Protein AF-A0A6G0W075-F1 (afdb_monomer_lite)

Organism: Aphis craccivora (NCBI:txid307492)

Secondary structure (DSSP, 8-state):
--HHHHHHHHHHHS-HHHHHHHGGG--SSHHHHHHHHHHHHHHHHHHSS----HHHHHHHHHHHHHHHHHHTS-HHHHHHHHHHHHHHHHHHHHHHHHHHHHHHT-------------

Radius of gyration: 38.79 Å; chains: 1; bounding box: 76×56×109 Å

Foldseek 3Di:
DDQQVVQVVVLVVDDPVLNVQLVVVDPNGPVSSVVSSVVVVQVCVVVDPDPDDPVNVVVVVVVVVVVVVVVPPPPVVVVVVVVVVVVVVVVVVVVVVVVVVVVVPDPDPPDDDDDDDD

pLDDT: mean 76.43, std 17.44, range [44.69, 96.31]

Structure (mmCIF, N/CA/C/O backbone):
data_AF-A0A6G0W075-F1
#
_entry.id   AF-A0A6G0W075-F1
#
loop_
_atom_site.group_PDB
_atom_site.id
_atom_site.type_symbol
_atom_site.label_atom_id
_atom_site.label_alt_id
_atom_site.label_comp_id
_atom_site.label_asym_id
_atom_site.label_entity_id
_atom_site.label_seq_id
_atom_site.pdbx_PDB_ins_code
_atom_site.Cartn_x
_atom_site.Cartn_y
_atom_site.Cartn_z
_atom_site.occupancy
_atom_site.B_iso_or_equiv
_atom_site.auth_seq_id
_atom_site.auth_comp_id
_atom_site.auth_asym_id
_atom_site.auth_atom_id
_atom_site.pdbx_PDB_model_num
ATOM 1 N N . MET A 1 1 ? -10.587 20.481 8.341 1.00 82.75 1 MET A N 1
ATOM 2 C CA . MET A 1 1 ? -10.646 19.085 8.808 1.00 82.75 1 MET A CA 1
ATOM 3 C C . MET A 1 1 ? -9.327 18.763 9.486 1.00 82.75 1 MET A C 1
ATOM 5 O O . MET A 1 1 ? -8.287 18.977 8.866 1.00 82.75 1 MET A O 1
ATOM 9 N N . SER A 1 2 ? -9.352 18.354 10.755 1.00 93.62 2 SER A N 1
ATOM 10 C CA . SER A 1 2 ? -8.132 17.991 11.497 1.00 93.62 2 SER A CA 1
ATOM 11 C C . SER A 1 2 ? -7.613 16.607 11.078 1.00 93.62 2 SER A C 1
ATOM 13 O O . SER A 1 2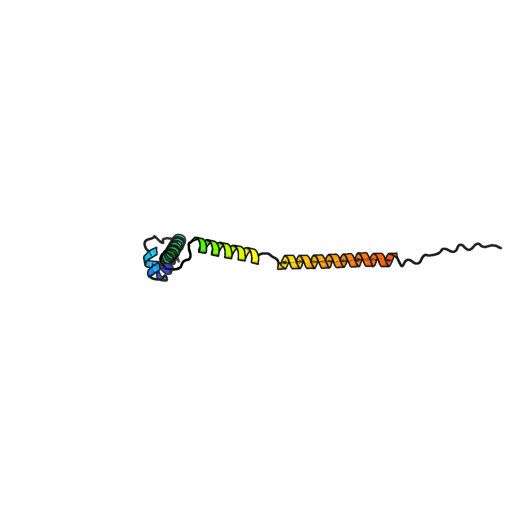 ? -8.318 15.851 10.407 1.00 93.62 2 SER A O 1
ATOM 15 N N . GLN A 1 3 ? -6.374 16.256 11.450 1.00 93.06 3 GLN A N 1
ATOM 16 C CA . GLN A 1 3 ? -5.862 14.896 11.215 1.00 93.06 3 GLN A CA 1
ATOM 17 C C . GLN A 1 3 ? -6.668 13.840 11.972 1.00 93.06 3 GLN A C 1
ATOM 19 O O . GLN A 1 3 ? -6.958 12.795 11.403 1.00 93.06 3 GLN A O 1
ATOM 24 N N . GLU A 1 4 ? -7.087 14.129 13.201 1.00 92.94 4 GLU A N 1
ATOM 25 C CA . GLU A 1 4 ? -7.933 13.226 13.991 1.00 92.94 4 GLU A CA 1
ATOM 26 C C . GLU A 1 4 ? -9.280 12.985 13.304 1.00 92.94 4 GLU A C 1
ATOM 28 O O . GLU A 1 4 ? -9.734 11.849 13.193 1.00 92.94 4 GLU A O 1
ATOM 33 N N . GLU A 1 5 ? -9.889 14.040 12.762 1.00 95.12 5 GLU A N 1
ATOM 34 C CA . GLU A 1 5 ? -11.154 13.954 12.034 1.00 95.12 5 GLU A CA 1
ATOM 35 C C . GLU A 1 5 ? -11.000 13.170 10.718 1.00 95.12 5 GLU A C 1
ATOM 37 O O . GLU A 1 5 ? -11.850 12.344 10.383 1.00 95.12 5 GLU A O 1
ATOM 42 N N . MET A 1 6 ? -9.879 13.345 10.006 1.00 96.06 6 MET A N 1
ATOM 43 C CA . MET A 1 6 ? -9.531 12.525 8.838 1.00 96.06 6 MET A CA 1
ATOM 44 C C . MET A 1 6 ? -9.370 11.051 9.199 1.00 96.06 6 MET A C 1
ATOM 46 O O . MET A 1 6 ? -9.953 10.195 8.536 1.00 96.06 6 MET A O 1
ATOM 50 N N . VAL A 1 7 ? -8.595 10.747 10.241 1.00 95.50 7 VAL A N 1
ATOM 51 C CA . VAL A 1 7 ? -8.370 9.367 10.679 1.00 95.50 7 VAL A CA 1
ATOM 52 C C . VAL A 1 7 ? -9.689 8.722 11.096 1.00 95.50 7 VAL A C 1
ATOM 54 O O . VAL A 1 7 ? -9.975 7.610 10.660 1.00 95.50 7 VAL A O 1
ATOM 57 N N . HIS A 1 8 ? -10.533 9.429 11.847 1.00 94.75 8 HIS A N 1
ATOM 58 C CA . HIS A 1 8 ? -11.860 8.948 12.236 1.00 94.75 8 HIS A CA 1
ATOM 59 C C . HIS A 1 8 ? -12.756 8.647 11.031 1.00 94.75 8 HIS A C 1
ATOM 61 O O . HIS A 1 8 ? -13.381 7.587 10.970 1.00 94.75 8 HIS A O 1
ATOM 67 N N . ASN A 1 9 ? -12.795 9.547 10.046 1.00 96.31 9 ASN A N 1
ATOM 68 C CA . ASN A 1 9 ? -13.586 9.356 8.831 1.00 96.31 9 ASN A CA 1
ATOM 69 C C . ASN A 1 9 ? -13.087 8.167 7.999 1.00 96.31 9 ASN A C 1
ATOM 71 O O . ASN A 1 9 ? -13.903 7.394 7.499 1.00 96.31 9 ASN A O 1
ATOM 75 N N . ILE A 1 10 ? -11.768 7.976 7.896 1.00 95.75 10 ILE A N 1
ATOM 76 C CA . ILE A 1 10 ? -11.186 6.810 7.218 1.00 95.75 10 ILE A CA 1
ATOM 77 C C . ILE A 1 10 ? -11.526 5.532 7.987 1.00 95.75 10 ILE A C 1
ATOM 79 O O . ILE A 1 10 ? -12.051 4.598 7.390 1.00 95.75 10 ILE A O 1
ATOM 83 N N . MET A 1 11 ? -11.303 5.503 9.305 1.00 94.50 11 MET A N 1
ATOM 84 C CA . MET A 1 11 ? -11.600 4.353 10.171 1.00 94.50 11 MET A CA 1
ATOM 85 C C . MET A 1 11 ? -13.064 3.909 10.077 1.00 94.50 11 MET A C 1
ATOM 87 O O . MET A 1 11 ? -13.341 2.711 10.067 1.00 94.50 11 MET A O 1
ATOM 91 N N . LYS A 1 12 ? -14.003 4.856 9.954 1.00 94.81 12 LYS A N 1
ATOM 92 C CA . LYS A 1 12 ? -15.427 4.566 9.717 1.00 94.81 12 LYS A CA 1
ATOM 93 C C . LYS A 1 12 ? -15.708 3.907 8.366 1.00 94.81 12 LYS A C 1
ATOM 95 O O . LYS A 1 12 ? -16.685 3.174 8.258 1.00 94.81 12 LYS A O 1
ATOM 100 N N . GLY A 1 13 ? -14.901 4.198 7.348 1.00 94.50 13 GLY A N 1
ATOM 101 C CA . GLY A 1 13 ? -15.041 3.635 6.004 1.00 94.50 13 GLY A CA 1
ATOM 102 C C . GLY A 1 13 ? -14.348 2.284 5.810 1.00 94.50 13 GLY A C 1
ATOM 103 O O . GLY A 1 13 ? -14.545 1.650 4.776 1.00 94.50 13 GLY A O 1
ATOM 104 N N . LEU A 1 14 ? -13.530 1.837 6.767 1.00 94.00 14 LEU A N 1
ATOM 105 C CA . LEU A 1 14 ? -12.827 0.559 6.684 1.00 94.00 14 LEU A CA 1
ATOM 106 C C . LEU A 1 14 ? -13.762 -0.627 6.957 1.00 94.00 14 LEU A C 1
ATOM 108 O O . LEU A 1 14 ? -14.735 -0.529 7.706 1.00 94.00 14 LEU A O 1
ATOM 112 N N . ASN A 1 15 ? -13.425 -1.779 6.371 1.00 93.19 15 ASN A N 1
ATOM 113 C CA . ASN A 1 15 ? -14.095 -3.042 6.673 1.00 93.19 15 ASN A CA 1
ATOM 114 C C . ASN A 1 15 ? -14.022 -3.319 8.193 1.00 93.19 15 ASN A C 1
ATOM 116 O O . ASN A 1 15 ? -12.935 -3.200 8.767 1.00 93.19 15 ASN A O 1
ATOM 120 N N . PRO A 1 16 ? -15.128 -3.728 8.848 1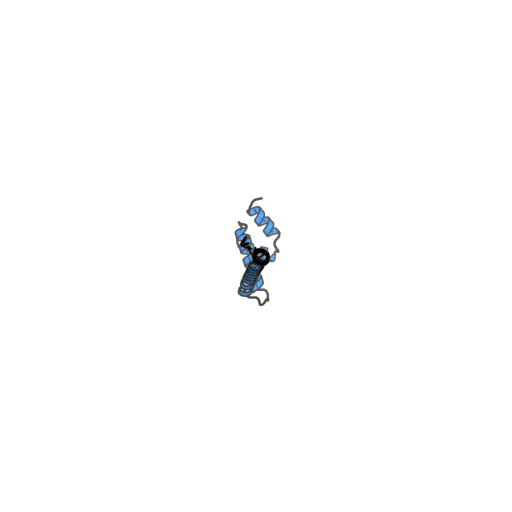.00 92.06 16 PRO A N 1
ATOM 121 C CA . PRO A 1 16 ? -15.141 -4.053 10.273 1.00 92.06 16 PRO A CA 1
ATOM 122 C C . PRO A 1 16 ? -14.030 -5.003 10.743 1.00 92.06 16 PRO A C 1
ATOM 124 O O . PRO A 1 16 ? -13.569 -4.857 11.876 1.00 92.06 16 PRO A O 1
ATOM 127 N N . SER A 1 17 ? -13.574 -5.945 9.909 1.00 88.06 17 SER A N 1
ATOM 128 C CA . SER A 1 17 ? -12.463 -6.847 10.251 1.00 88.06 17 SER A CA 1
ATOM 129 C C . SER A 1 17 ? -11.140 -6.091 10.420 1.00 88.06 17 SER A C 1
ATOM 131 O O . SER A 1 17 ? -10.468 -6.249 11.441 1.00 88.06 17 SER A O 1
ATOM 133 N N . ILE A 1 18 ? -10.830 -5.191 9.480 1.00 91.19 18 ILE A N 1
ATOM 134 C CA . ILE A 1 18 ? -9.671 -4.290 9.531 1.00 91.19 18 ILE A CA 1
ATOM 135 C C . ILE A 1 18 ? -9.784 -3.407 10.774 1.00 91.19 18 ILE A C 1
ATOM 137 O O . ILE A 1 18 ? -8.867 -3.367 11.594 1.00 91.19 18 ILE A O 1
ATOM 141 N N . THR A 1 19 ? -10.928 -2.736 10.949 1.00 92.44 19 THR A N 1
ATOM 142 C CA . THR A 1 19 ? -11.172 -1.788 12.047 1.00 92.44 19 T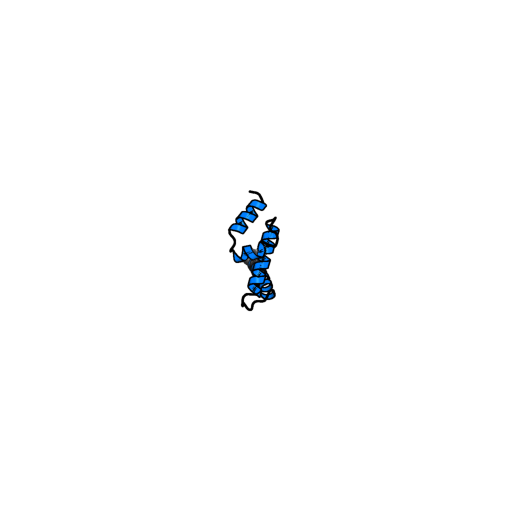HR A CA 1
ATOM 143 C C . THR A 1 19 ? -11.027 -2.447 13.414 1.00 92.44 19 THR A C 1
ATOM 145 O O . THR A 1 19 ? -10.420 -1.867 14.314 1.00 92.44 19 THR A O 1
ATOM 148 N N . ARG A 1 20 ? -11.525 -3.679 13.574 1.00 90.69 20 ARG A N 1
ATOM 149 C CA . ARG A 1 20 ? -11.373 -4.464 14.807 1.00 90.69 20 ARG A CA 1
ATOM 150 C C . ARG A 1 20 ? -9.906 -4.744 15.122 1.00 90.69 20 ARG A C 1
ATOM 152 O O . ARG A 1 20 ? -9.526 -4.700 16.288 1.00 90.69 20 ARG A O 1
ATOM 159 N N . TYR A 1 21 ? -9.098 -5.024 14.104 1.00 90.88 21 TYR A N 1
ATOM 160 C CA . TYR A 1 21 ? -7.690 -5.348 14.280 1.00 90.88 21 TYR A CA 1
ATOM 161 C C . TYR A 1 21 ? -6.833 -4.111 14.575 1.00 90.88 21 TYR A C 1
ATOM 163 O O . TYR A 1 21 ? -6.077 -4.087 15.543 1.00 90.88 21 TYR A O 1
ATOM 171 N N . ILE A 1 22 ? -6.962 -3.058 13.767 1.00 93.81 22 ILE A N 1
ATOM 172 C CA . ILE A 1 22 ? -6.105 -1.871 13.891 1.00 93.81 22 ILE A CA 1
ATOM 173 C C . ILE A 1 22 ? -6.599 -0.888 14.955 1.00 93.81 22 ILE A C 1
ATOM 175 O O . ILE A 1 22 ? -5.833 -0.037 15.404 1.00 93.81 22 ILE A O 1
ATOM 179 N N . GLY A 1 23 ? -7.862 -0.986 15.380 1.00 88.38 23 GLY A N 1
ATOM 180 C CA . GLY A 1 23 ? -8.472 -0.070 16.347 1.00 88.38 23 GLY A CA 1
ATOM 181 C C . GLY A 1 23 ? -7.780 -0.062 17.712 1.00 88.38 23 GLY A C 1
ATOM 182 O O . GLY A 1 23 ? -7.738 0.976 18.364 1.00 88.38 23 GLY A O 1
ATOM 183 N N . ILE A 1 24 ? -7.168 -1.181 18.112 1.00 89.69 24 ILE A N 1
ATOM 184 C CA . ILE A 1 24 ? -6.423 -1.302 19.378 1.00 89.69 24 ILE A CA 1
ATOM 185 C C . ILE A 1 24 ? -4.972 -0.801 19.290 1.00 89.69 24 ILE A C 1
ATOM 187 O O . ILE A 1 24 ? -4.299 -0.706 20.311 1.00 89.69 24 ILE A O 1
ATOM 191 N N . MET A 1 25 ? -4.472 -0.498 18.087 1.00 87.88 25 MET A N 1
ATOM 192 C CA . MET A 1 25 ? -3.054 -0.197 17.841 1.00 87.88 25 MET A CA 1
ATOM 193 C C . MET A 1 25 ? -2.704 1.295 17.916 1.00 87.88 25 MET A C 1
ATOM 195 O O . MET A 1 25 ? -1.548 1.651 17.695 1.00 87.88 25 MET A O 1
ATOM 199 N N . GLY A 1 26 ? -3.681 2.154 18.229 1.00 85.25 26 GLY A N 1
ATOM 200 C CA . GLY A 1 26 ? -3.531 3.612 18.215 1.00 85.25 26 GLY A CA 1
ATOM 201 C C . GLY A 1 26 ? -3.466 4.165 16.788 1.00 85.25 26 GLY A C 1
ATOM 202 O O . GLY A 1 26 ? -2.680 3.708 15.966 1.00 85.25 26 GLY A O 1
ATOM 203 N N . ASN A 1 27 ? -4.323 5.134 16.465 1.00 92.94 27 ASN A N 1
ATOM 204 C CA . ASN A 1 27 ? -4.388 5.746 15.133 1.00 92.94 27 ASN A CA 1
ATOM 205 C C . ASN A 1 27 ? -4.572 7.261 15.295 1.00 92.94 27 ASN A C 1
ATOM 207 O O . ASN A 1 27 ? -5.590 7.820 14.905 1.00 92.94 27 ASN A O 1
ATOM 211 N N . ASN A 1 28 ? -3.615 7.926 15.940 1.00 91.75 28 ASN A N 1
ATOM 212 C CA . ASN A 1 28 ? -3.701 9.358 16.245 1.00 91.75 28 ASN A CA 1
ATOM 213 C C . ASN A 1 28 ? -3.224 10.220 15.069 1.00 91.75 28 ASN A C 1
ATOM 215 O O . ASN A 1 28 ? -3.521 11.409 14.992 1.00 91.75 28 ASN A O 1
ATOM 219 N N . SER A 1 29 ? -2.495 9.619 14.126 1.00 95.81 29 SER A N 1
ATOM 220 C CA . SER A 1 29 ? -2.056 10.265 12.893 1.00 95.81 29 SER A CA 1
ATOM 221 C C . SER A 1 29 ? -2.324 9.394 11.669 1.00 95.81 29 SER A C 1
ATOM 223 O O . SER A 1 29 ? -2.438 8.169 11.749 1.00 95.81 29 SER A O 1
ATOM 225 N N . LEU A 1 30 ? -2.345 10.024 10.492 1.00 95.31 30 LEU A N 1
ATOM 226 C CA . LEU A 1 30 ? -2.435 9.307 9.214 1.00 95.31 30 LEU A CA 1
ATOM 227 C C . LEU A 1 30 ? -1.254 8.349 8.991 1.00 95.31 30 LEU A C 1
ATOM 229 O O . LEU A 1 30 ? -1.407 7.329 8.322 1.00 95.31 30 LEU A O 1
ATOM 233 N N . SER A 1 31 ? -0.082 8.666 9.552 1.00 95.50 31 SER A N 1
ATOM 234 C CA . SER A 1 31 ? 1.108 7.815 9.460 1.00 95.50 31 SER A CA 1
ATOM 235 C C . SER A 1 31 ? 0.928 6.519 10.251 1.00 95.50 31 SER A C 1
ATOM 237 O O . SER A 1 31 ? 1.167 5.432 9.725 1.00 95.50 31 SER A O 1
ATOM 239 N N . GLU A 1 32 ? 0.436 6.628 11.489 1.00 95.75 32 GLU A N 1
ATOM 240 C CA . GLU A 1 32 ? 0.119 5.474 12.337 1.00 95.75 32 GLU A CA 1
ATOM 241 C C . GLU A 1 32 ? -0.967 4.606 11.705 1.00 95.75 32 GLU A C 1
ATOM 243 O O . GLU A 1 32 ? -0.767 3.402 11.546 1.00 95.75 32 GLU A O 1
ATOM 248 N N . LEU A 1 33 ? -2.055 5.231 11.241 1.00 96.12 33 LEU A N 1
ATOM 249 C CA . LEU A 1 33 ? -3.144 4.540 10.555 1.00 96.12 33 LEU A CA 1
ATOM 250 C C . LEU A 1 33 ? -2.636 3.743 9.348 1.00 96.12 33 LEU A C 1
ATOM 252 O O . LEU A 1 33 ? -2.912 2.550 9.223 1.00 96.12 33 LEU A O 1
ATOM 256 N N . LYS A 1 34 ? -1.841 4.379 8.479 1.00 95.38 34 LYS A N 1
ATOM 257 C CA . LYS A 1 34 ? -1.247 3.733 7.302 1.00 95.38 34 LYS A CA 1
ATOM 258 C C . LYS A 1 34 ? -0.377 2.535 7.688 1.00 95.38 34 LYS A C 1
ATOM 260 O O . LYS A 1 34 ? -0.454 1.491 7.043 1.00 95.38 34 LYS A O 1
ATOM 265 N N . ASN A 1 35 ? 0.452 2.677 8.721 1.00 95.50 35 ASN A N 1
ATOM 266 C CA . ASN A 1 35 ? 1.309 1.591 9.188 1.00 95.50 35 ASN A CA 1
ATOM 267 C C . ASN A 1 35 ? 0.497 0.423 9.756 1.00 95.50 35 ASN A C 1
ATOM 269 O O . ASN A 1 35 ? 0.824 -0.731 9.489 1.00 95.50 35 ASN A O 1
ATOM 273 N N . ASN A 1 36 ? -0.560 0.703 10.516 1.00 95.19 36 ASN A N 1
ATOM 274 C CA . ASN A 1 36 ? -1.378 -0.336 11.132 1.00 95.19 36 ASN A CA 1
ATOM 275 C C . ASN A 1 36 ? -2.231 -1.089 10.103 1.00 95.19 36 ASN A C 1
ATOM 277 O O . ASN A 1 36 ? -2.298 -2.315 10.172 1.00 95.19 36 ASN A O 1
ATOM 281 N N . VAL A 1 37 ? -2.790 -0.400 9.100 1.00 93.81 37 VAL A N 1
ATOM 282 C CA . VAL A 1 37 ? -3.469 -1.052 7.963 1.00 93.81 37 VAL A CA 1
ATOM 283 C C . VAL A 1 37 ? -2.517 -2.007 7.241 1.00 93.81 37 VAL A C 1
ATOM 285 O O . VAL A 1 37 ? -2.861 -3.164 7.024 1.00 93.81 37 VAL A O 1
ATOM 288 N N . ARG A 1 38 ? -1.281 -1.578 6.961 1.00 92.19 38 ARG A N 1
ATOM 289 C CA . ARG A 1 38 ? -0.283 -2.425 6.289 1.00 92.19 38 ARG A CA 1
ATOM 290 C C . ARG A 1 38 ? 0.086 -3.670 7.105 1.00 92.19 38 ARG A C 1
ATOM 292 O O . ARG A 1 38 ? 0.285 -4.737 6.535 1.00 92.19 38 ARG A O 1
ATOM 299 N N . LYS A 1 39 ? 0.165 -3.557 8.437 1.00 90.56 39 LYS A N 1
ATOM 300 C CA . LYS A 1 39 ? 0.382 -4.716 9.323 1.00 90.56 39 LYS A CA 1
ATOM 301 C C . LYS A 1 39 ? -0.780 -5.706 9.253 1.00 90.56 39 LYS A C 1
ATOM 303 O O . LYS A 1 39 ? -0.531 -6.905 9.194 1.00 90.56 39 LYS A O 1
ATOM 308 N N . TYR A 1 40 ? -2.021 -5.214 9.246 1.00 90.31 40 TYR A N 1
ATOM 309 C CA . TYR A 1 40 ? -3.202 -6.065 9.092 1.00 90.31 40 TYR A CA 1
ATOM 310 C C . TYR A 1 40 ? -3.177 -6.823 7.763 1.00 90.31 40 TYR A C 1
ATOM 312 O O . TYR A 1 40 ? -3.327 -8.040 7.766 1.00 90.31 40 TYR A O 1
ATOM 320 N N . GLU A 1 41 ? -2.906 -6.131 6.653 1.00 86.56 41 GLU A N 1
ATOM 321 C CA . GLU A 1 41 ? -2.796 -6.753 5.326 1.00 86.56 41 GLU A CA 1
ATOM 322 C C . GLU A 1 41 ? -1.739 -7.863 5.301 1.00 86.56 41 GLU A C 1
ATOM 324 O O . GLU A 1 41 ? -1.994 -8.939 4.768 1.00 86.56 41 GLU A O 1
ATOM 329 N N . MET A 1 42 ? -0.574 -7.639 5.921 1.00 84.94 42 MET A N 1
ATOM 330 C CA . MET A 1 42 ? 0.462 -8.671 6.028 1.00 84.94 42 MET A CA 1
ATOM 331 C C . MET A 1 42 ? -0.020 -9.890 6.823 1.00 84.94 42 MET A C 1
ATOM 333 O O . MET A 1 42 ? 0.269 -11.018 6.441 1.00 84.94 42 MET A O 1
ATOM 337 N N . ILE A 1 43 ? -0.747 -9.682 7.921 1.00 84.12 43 ILE A N 1
ATOM 338 C CA . ILE A 1 43 ? -1.190 -10.765 8.809 1.00 84.12 43 ILE A CA 1
ATOM 339 C C . ILE A 1 43 ? -2.329 -11.571 8.202 1.00 84.12 43 ILE A C 1
ATOM 341 O O . ILE A 1 43 ? -2.251 -12.795 8.211 1.00 84.12 43 ILE A O 1
ATOM 345 N N . GLU A 1 44 ? -3.345 -10.915 7.640 1.00 82.44 44 GLU A N 1
ATOM 346 C CA . GLU A 1 44 ? -4.402 -11.584 6.867 1.00 82.44 44 GLU A CA 1
ATOM 347 C C . GLU A 1 44 ? -3.812 -12.432 5.749 1.00 82.44 44 GLU A C 1
ATOM 349 O O . GLU A 1 44 ? -4.302 -13.515 5.461 1.00 82.44 44 GLU A O 1
ATOM 354 N N . TRP A 1 45 ? -2.728 -11.963 5.142 1.00 67.06 45 TRP A N 1
ATOM 355 C CA . TRP A 1 45 ? -2.084 -12.676 4.060 1.00 67.06 45 TRP A CA 1
ATOM 356 C C . TRP A 1 45 ? -1.224 -13.861 4.517 1.00 67.06 45 TRP A C 1
ATOM 358 O O . TRP A 1 45 ? -1.212 -14.883 3.844 1.00 67.06 45 TRP A O 1
ATOM 368 N N . PHE A 1 46 ? -0.543 -13.768 5.664 1.00 72.38 46 PHE A N 1
ATOM 369 C CA . PHE A 1 46 ? 0.129 -14.926 6.270 1.00 72.38 46 PHE A CA 1
ATOM 370 C C . PHE A 1 46 ? -0.864 -15.961 6.817 1.00 72.38 46 PHE A C 1
ATOM 372 O O . PHE A 1 46 ? -0.558 -17.152 6.837 1.00 72.38 46 PHE A O 1
ATOM 379 N N . ALA A 1 47 ? -2.019 -15.507 7.310 1.00 75.19 47 ALA A N 1
ATOM 380 C CA . ALA A 1 47 ? -3.050 -16.357 7.897 1.00 75.19 47 ALA A CA 1
ATOM 381 C C . ALA A 1 47 ? -4.006 -16.953 6.849 1.00 75.19 47 ALA A C 1
ATOM 383 O O . ALA A 1 47 ? -4.547 -18.036 7.063 1.00 75.19 47 ALA A O 1
ATOM 384 N N . GLY A 1 48 ? -4.220 -16.262 5.729 1.00 61.22 48 GLY A N 1
ATOM 385 C CA . GLY A 1 48 ? -4.956 -16.761 4.577 1.00 61.22 48 GLY A CA 1
ATOM 386 C C . GLY A 1 48 ? -4.060 -17.664 3.741 1.00 61.22 48 GLY A C 1
ATOM 387 O O . GLY A 1 48 ? -2.955 -17.276 3.385 1.00 61.22 48 GLY A O 1
ATOM 388 N N . GLU A 1 49 ? -4.527 -18.868 3.417 1.00 51.06 49 GLU A N 1
ATOM 389 C CA . GLU A 1 49 ? -3.845 -19.837 2.550 1.00 51.06 49 GLU A CA 1
ATOM 390 C C . GLU A 1 49 ? -3.580 -19.266 1.143 1.00 51.06 49 GLU A C 1
ATOM 392 O O . GLU A 1 49 ? -4.247 -19.589 0.164 1.00 51.06 49 GLU A O 1
ATOM 397 N N . THR A 1 50 ? -2.580 -18.406 1.004 1.00 51.00 50 THR A N 1
ATOM 398 C CA . THR A 1 50 ? -1.962 -18.092 -0.275 1.00 51.00 50 THR A CA 1
ATOM 399 C C . THR A 1 50 ? -0.468 -18.236 -0.091 1.00 51.00 50 THR A C 1
ATOM 401 O O . THR A 1 50 ? 0.157 -17.543 0.699 1.00 51.00 50 THR A O 1
ATOM 404 N N . SER A 1 51 ? 0.098 -19.201 -0.809 1.00 51.59 51 SER A N 1
ATOM 405 C CA . SER A 1 51 ? 1.486 -19.666 -0.756 1.00 51.59 51 SER A CA 1
ATOM 406 C C . SER A 1 51 ? 2.511 -18.646 -1.261 1.00 51.59 51 SER A C 1
ATOM 408 O O . SER A 1 51 ? 3.509 -19.026 -1.874 1.00 51.59 51 SER A O 1
ATOM 410 N N . LYS A 1 52 ? 2.247 -17.353 -1.101 1.00 54.84 52 LYS A N 1
ATOM 411 C CA . LYS A 1 52 ? 3.233 -16.320 -1.356 1.00 54.84 52 LYS A CA 1
ATOM 412 C C . LYS A 1 52 ? 3.776 -15.884 -0.004 1.00 54.84 52 LYS A C 1
ATOM 414 O O . LYS A 1 52 ? 3.052 -15.776 0.973 1.00 54.84 52 LYS A O 1
ATOM 419 N N . SER A 1 53 ? 5.083 -15.747 0.059 1.00 55.22 53 SER A N 1
ATOM 420 C CA . SER A 1 53 ? 5.874 -15.407 1.237 1.00 55.22 53 SER A CA 1
ATOM 421 C C . SER A 1 53 ? 6.296 -13.946 1.155 1.00 55.22 53 SER A C 1
ATOM 423 O O . SER A 1 53 ? 6.359 -13.397 0.059 1.00 55.22 53 SER A O 1
ATOM 425 N N . SER A 1 54 ? 6.564 -13.265 2.275 1.00 55.03 54 SER A N 1
ATOM 426 C CA . SER A 1 54 ? 6.909 -11.825 2.266 1.00 55.03 54 SER A CA 1
ATOM 427 C C . SER A 1 54 ? 8.002 -11.458 1.244 1.00 55.03 54 SER A C 1
ATOM 429 O O . SER A 1 54 ? 7.993 -10.350 0.705 1.00 55.03 54 SER A O 1
ATOM 431 N N . SER A 1 55 ? 8.903 -12.395 0.926 1.00 58.91 55 SER A N 1
ATOM 432 C CA . SER A 1 55 ? 9.905 -12.237 -0.129 1.00 58.91 55 SER A CA 1
ATOM 433 C C . SER A 1 55 ? 9.311 -12.147 -1.536 1.00 58.91 55 SER A C 1
ATOM 435 O O . SER A 1 55 ? 9.861 -11.438 -2.369 1.00 58.91 55 SER A O 1
ATOM 437 N N . ASP A 1 56 ? 8.185 -12.798 -1.822 1.00 56.25 56 ASP A N 1
ATOM 438 C CA . ASP A 1 56 ? 7.482 -12.704 -3.107 1.00 56.25 56 ASP A CA 1
ATOM 439 C C . ASP A 1 56 ? 6.913 -11.299 -3.336 1.00 56.25 56 ASP A C 1
ATOM 441 O O . ASP A 1 56 ? 6.995 -10.777 -4.445 1.00 56.25 56 ASP A O 1
ATOM 445 N N . PHE A 1 57 ? 6.424 -10.632 -2.285 1.00 57.69 57 PHE A N 1
ATOM 446 C CA . PHE A 1 57 ? 5.944 -9.249 -2.377 1.00 57.69 57 PHE A CA 1
ATOM 447 C C . PHE A 1 57 ? 7.088 -8.241 -2.539 1.00 57.69 57 PHE A C 1
ATOM 449 O O . PHE A 1 57 ? 7.006 -7.341 -3.378 1.00 57.69 57 PHE A O 1
ATOM 456 N N . GLU A 1 58 ? 8.181 -8.394 -1.784 1.00 62.28 58 GLU A N 1
ATOM 457 C CA . GLU A 1 58 ? 9.392 -7.594 -2.008 1.00 62.28 58 GLU A CA 1
ATOM 458 C C . GLU A 1 58 ? 9.942 -7.810 -3.417 1.00 62.28 58 GLU A C 1
ATOM 460 O O . GLU A 1 58 ? 10.288 -6.841 -4.094 1.00 62.28 58 GLU A O 1
ATOM 465 N N . THR A 1 59 ? 9.932 -9.050 -3.904 1.00 69.62 59 THR A N 1
ATOM 466 C CA . THR A 1 59 ? 10.355 -9.386 -5.266 1.00 69.62 59 THR A CA 1
ATOM 467 C C . THR A 1 59 ? 9.436 -8.759 -6.310 1.00 69.62 59 THR A C 1
ATOM 469 O O . THR A 1 59 ? 9.934 -8.233 -7.301 1.00 69.62 59 THR A O 1
ATOM 472 N N . ASP A 1 60 ? 8.119 -8.737 -6.099 1.00 70.44 60 ASP A N 1
ATOM 473 C CA . ASP A 1 60 ? 7.162 -8.103 -7.011 1.00 70.44 60 ASP A CA 1
ATOM 474 C C . ASP A 1 60 ? 7.302 -6.570 -7.016 1.00 70.44 60 ASP A C 1
ATOM 476 O O . ASP A 1 60 ? 7.285 -5.956 -8.087 1.00 70.44 60 ASP A O 1
ATOM 480 N N . ILE A 1 61 ? 7.538 -5.937 -5.860 1.00 71.56 61 ILE A N 1
ATOM 481 C CA . ILE A 1 61 ? 7.858 -4.502 -5.773 1.00 71.56 61 ILE A CA 1
ATOM 482 C C . ILE A 1 61 ? 9.172 -4.196 -6.492 1.00 71.56 61 ILE A C 1
ATOM 484 O O . ILE A 1 61 ? 9.241 -3.234 -7.263 1.00 71.56 61 ILE A O 1
ATOM 488 N N . ILE A 1 62 ? 10.217 -4.987 -6.241 1.00 75.19 62 ILE A N 1
ATOM 489 C CA . ILE A 1 62 ? 11.528 -4.826 -6.876 1.00 75.19 62 ILE A CA 1
ATOM 490 C C . ILE A 1 62 ? 11.398 -5.029 -8.388 1.00 75.19 62 ILE A C 1
ATOM 492 O O . ILE A 1 62 ? 11.893 -4.205 -9.153 1.00 75.19 62 ILE A O 1
ATOM 496 N N . ARG A 1 63 ? 10.667 -6.055 -8.839 1.00 78.12 63 ARG A N 1
ATOM 497 C CA . ARG A 1 63 ? 10.407 -6.334 -10.259 1.00 78.12 63 ARG A CA 1
ATOM 498 C C . ARG A 1 63 ? 9.657 -5.184 -10.925 1.00 78.12 63 ARG A C 1
ATOM 500 O O . ARG A 1 63 ? 10.057 -4.757 -12.004 1.00 78.12 63 ARG A O 1
ATOM 507 N N . ASN A 1 64 ? 8.624 -4.647 -10.278 1.00 77.81 64 ASN A N 1
ATOM 508 C CA . ASN A 1 64 ? 7.854 -3.516 -10.794 1.00 77.81 64 ASN A CA 1
ATOM 509 C C . ASN A 1 64 ? 8.718 -2.242 -10.875 1.00 77.81 64 ASN A C 1
ATOM 511 O O . ASN A 1 64 ? 8.730 -1.562 -11.898 1.00 77.81 64 ASN A O 1
ATOM 515 N N . LYS A 1 65 ? 9.546 -1.965 -9.857 1.00 79.25 65 LYS A N 1
ATOM 516 C CA . LYS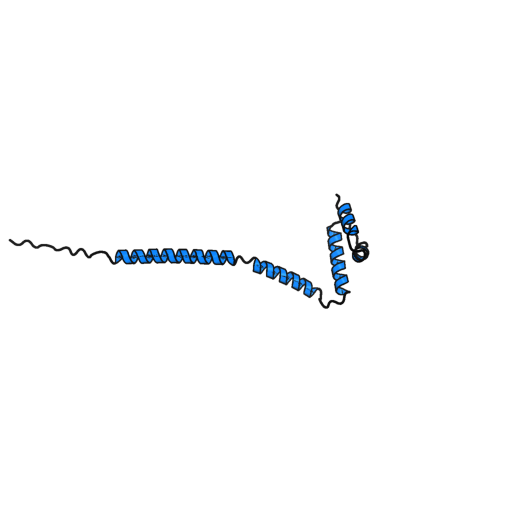 A 1 65 ? 10.530 -0.868 -9.905 1.00 79.25 65 LYS A CA 1
ATOM 517 C C . LYS A 1 65 ? 11.565 -1.053 -11.021 1.00 79.25 65 LYS A C 1
ATOM 519 O O . 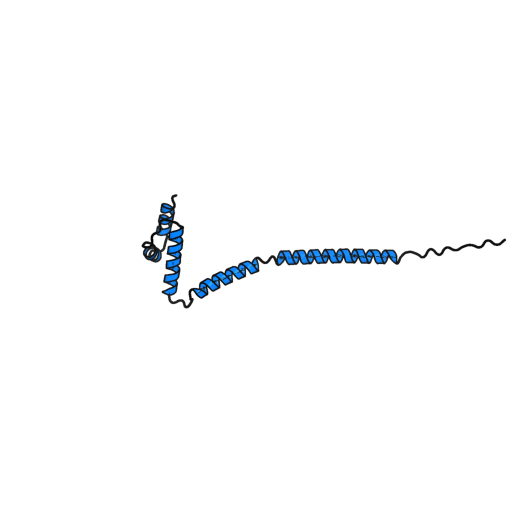LYS A 1 65 ? 11.865 -0.094 -11.722 1.00 79.25 65 LYS A O 1
ATOM 524 N N . ILE A 1 66 ? 12.085 -2.265 -11.225 1.00 76.88 66 ILE A N 1
ATOM 525 C CA . ILE A 1 66 ? 13.014 -2.577 -12.326 1.00 76.88 66 ILE A CA 1
ATOM 526 C C . ILE A 1 66 ? 12.338 -2.371 -13.685 1.00 76.88 66 ILE A C 1
ATOM 528 O O . ILE A 1 66 ? 12.947 -1.802 -14.588 1.00 76.88 66 ILE A O 1
ATOM 532 N N . GLN A 1 67 ? 11.083 -2.796 -13.840 1.00 75.25 67 GLN A N 1
ATOM 533 C CA . GLN A 1 67 ? 10.316 -2.559 -15.061 1.00 75.25 67 GLN A CA 1
ATOM 534 C C . GLN A 1 67 ? 10.127 -1.066 -15.321 1.00 75.25 67 GLN A C 1
ATOM 536 O O . GLN A 1 67 ? 10.392 -0.643 -16.437 1.00 75.25 67 GLN A O 1
ATOM 541 N N . GLN A 1 68 ? 9.783 -0.272 -14.304 1.00 73.81 68 GLN A N 1
ATOM 542 C CA . GLN A 1 68 ? 9.661 1.188 -14.416 1.00 73.81 68 GLN A CA 1
ATOM 543 C C . GLN A 1 68 ? 10.982 1.872 -14.794 1.00 73.81 68 GLN A C 1
ATOM 545 O O . GLN A 1 68 ? 10.991 2.793 -15.604 1.00 73.81 68 GLN A O 1
ATOM 550 N N . ILE A 1 69 ? 12.115 1.410 -14.255 1.00 72.06 69 ILE A N 1
ATOM 551 C CA . ILE A 1 69 ? 13.449 1.897 -14.647 1.00 72.06 69 ILE A CA 1
ATOM 552 C C . ILE A 1 69 ? 13.751 1.536 -16.106 1.00 72.06 69 ILE A C 1
ATOM 554 O O . ILE A 1 69 ? 14.325 2.337 -16.840 1.00 72.06 69 ILE A O 1
ATOM 558 N N . ASN A 1 70 ? 13.358 0.339 -16.541 1.00 65.56 70 ASN A N 1
ATOM 559 C CA . ASN A 1 70 ? 13.575 -0.113 -17.911 1.00 65.56 70 ASN A CA 1
ATOM 560 C C . ASN A 1 70 ? 12.638 0.560 -18.921 1.00 65.56 70 ASN A C 1
ATOM 562 O O . ASN A 1 70 ? 13.073 0.806 -20.041 1.00 65.56 70 ASN A O 1
ATOM 566 N N . THR A 1 71 ? 11.402 0.903 -18.553 1.00 63.22 71 THR A N 1
ATOM 567 C CA . THR A 1 71 ? 10.503 1.700 -19.403 1.00 63.22 71 THR A CA 1
ATOM 568 C C . THR A 1 71 ? 10.880 3.180 -19.428 1.00 63.22 71 THR A C 1
ATOM 570 O O . THR A 1 71 ? 10.696 3.811 -20.462 1.00 63.22 71 THR A O 1
ATOM 573 N N . ASN A 1 72 ? 11.489 3.717 -18.363 1.00 56.72 72 ASN A N 1
ATOM 574 C CA . ASN A 1 72 ? 12.091 5.061 -18.351 1.00 56.72 72 ASN A CA 1
ATOM 575 C C . ASN A 1 72 ? 13.474 5.135 -19.014 1.00 56.72 72 ASN A C 1
ATOM 577 O O . ASN A 1 72 ? 14.083 6.206 -19.042 1.00 56.72 72 ASN A O 1
ATOM 581 N N . LYS A 1 73 ? 14.007 4.039 -19.572 1.00 57.25 73 LYS A N 1
ATOM 582 C CA . LYS A 1 73 ? 15.124 4.179 -20.506 1.00 57.25 73 LYS A CA 1
ATOM 583 C C . LYS A 1 73 ? 14.581 4.889 -21.737 1.00 57.25 73 LYS A C 1
ATOM 585 O O . LYS A 1 73 ? 13.839 4.276 -22.502 1.00 57.25 73 LYS A O 1
ATOM 590 N N . ASN A 1 74 ? 15.004 6.144 -21.906 1.00 60.81 74 ASN A N 1
ATOM 591 C CA . ASN A 1 74 ? 14.891 7.041 -23.065 1.00 60.81 74 ASN A CA 1
ATOM 592 C C . ASN A 1 74 ? 15.401 6.420 -24.385 1.00 60.81 74 ASN A C 1
ATOM 594 O O . ASN A 1 74 ? 16.155 7.028 -25.137 1.00 60.81 74 ASN A O 1
ATOM 598 N N . THR A 1 75 ? 15.005 5.189 -24.684 1.00 62.41 75 THR A N 1
ATOM 599 C CA . THR A 1 75 ? 15.310 4.454 -25.909 1.00 62.41 75 THR A CA 1
ATOM 600 C C . THR A 1 75 ? 14.823 5.245 -27.116 1.00 62.41 75 THR A C 1
ATOM 602 O O . THR A 1 75 ? 15.595 5.462 -28.038 1.00 62.41 75 THR A O 1
ATOM 605 N N . GLY A 1 76 ? 13.626 5.837 -27.036 1.00 67.81 76 GLY A N 1
ATOM 606 C CA . GLY A 1 76 ? 13.100 6.709 -28.089 1.00 67.81 76 GLY A CA 1
ATOM 607 C C . GLY A 1 76 ? 13.873 8.018 -28.315 1.00 67.81 76 GLY A C 1
ATOM 608 O O . GLY A 1 76 ? 13.877 8.519 -29.435 1.00 67.81 76 GLY A O 1
ATOM 609 N N . GLU A 1 77 ? 14.535 8.589 -27.304 1.00 73.06 77 GLU A N 1
ATOM 610 C CA . GLU A 1 77 ? 15.374 9.787 -27.498 1.00 73.06 77 GLU A CA 1
ATOM 611 C C . GLU A 1 77 ? 16.769 9.413 -28.006 1.00 73.06 77 GLU A C 1
ATOM 613 O O . GLU A 1 77 ? 17.310 10.090 -28.875 1.00 73.06 77 GLU A O 1
ATOM 618 N N . ILE A 1 78 ? 17.329 8.301 -27.520 1.00 78.19 78 ILE A N 1
ATOM 619 C CA . ILE A 1 78 ? 18.611 7.764 -27.994 1.00 78.19 78 ILE A CA 1
ATOM 620 C C . ILE A 1 78 ? 18.516 7.356 -29.469 1.00 78.19 78 ILE A C 1
ATOM 622 O O . ILE A 1 78 ? 19.443 7.632 -30.232 1.00 78.19 78 ILE A O 1
ATOM 626 N N . ASP A 1 79 ? 17.409 6.741 -29.888 1.00 80.94 79 ASP A N 1
ATOM 627 C CA . ASP A 1 79 ? 17.187 6.367 -31.287 1.00 80.94 79 ASP A CA 1
ATOM 628 C C . ASP A 1 79 ? 17.025 7.604 -32.185 1.00 80.94 79 ASP A C 1
ATOM 630 O O . ASP A 1 79 ? 17.636 7.660 -33.250 1.00 80.94 79 ASP A O 1
ATOM 634 N N . LYS A 1 80 ? 16.329 8.654 -31.721 1.00 85.50 80 LYS A N 1
ATOM 635 C CA . LYS A 1 80 ? 16.255 9.943 -32.436 1.00 85.50 80 LYS A CA 1
ATOM 636 C C . LYS A 1 80 ? 17.624 10.602 -32.596 1.00 85.50 80 LYS A C 1
ATOM 638 O O . LYS A 1 80 ? 17.982 10.991 -33.701 1.00 85.50 80 LYS A O 1
ATOM 643 N N . ILE A 1 81 ? 18.417 10.670 -31.524 1.00 88.69 81 ILE A N 1
ATOM 644 C CA . ILE A 1 81 ? 19.784 11.215 -31.573 1.00 88.69 81 ILE A CA 1
ATOM 645 C C . ILE A 1 81 ? 20.655 10.396 -32.534 1.00 88.69 81 ILE A C 1
ATOM 647 O O . ILE A 1 81 ? 21.454 10.950 -33.288 1.00 88.69 81 ILE A O 1
ATOM 651 N N . ARG A 1 82 ? 20.506 9.066 -32.539 1.00 90.00 82 ARG A N 1
ATOM 652 C CA . ARG A 1 82 ? 21.226 8.186 -33.466 1.00 90.00 82 ARG A CA 1
ATOM 653 C C . ARG A 1 82 ? 20.867 8.480 -34.924 1.00 90.00 82 ARG A C 1
ATOM 655 O O . ARG A 1 82 ? 21.767 8.455 -35.766 1.00 90.00 82 ARG A O 1
ATOM 662 N N . ASP A 1 83 ? 19.600 8.732 -35.223 1.00 92.56 83 ASP A N 1
ATOM 663 C CA . ASP A 1 83 ? 19.154 9.046 -36.580 1.00 92.56 83 ASP A CA 1
ATOM 664 C C . ASP A 1 83 ? 19.604 10.450 -37.015 1.00 92.56 83 ASP A C 1
ATOM 666 O O . ASP A 1 83 ? 20.167 10.590 -38.100 1.00 92.56 83 ASP A O 1
ATOM 670 N N . GLU A 1 84 ? 19.532 11.454 -36.135 1.00 92.75 84 GLU A N 1
ATOM 671 C CA . GLU A 1 84 ? 20.086 12.794 -36.394 1.00 92.75 84 GLU A CA 1
ATOM 672 C C . GLU A 1 84 ? 21.601 12.750 -36.677 1.00 92.75 84 GLU A C 1
ATOM 674 O O . GLU A 1 84 ? 22.092 13.395 -37.606 1.00 92.75 84 GLU A O 1
ATOM 679 N N . ILE A 1 85 ? 22.360 11.933 -35.935 1.00 95.19 85 ILE A N 1
ATOM 680 C CA . ILE A 1 85 ? 23.797 11.729 -36.182 1.00 95.19 85 ILE A CA 1
ATOM 681 C C . ILE A 1 85 ? 24.042 11.091 -37.557 1.00 95.19 85 ILE A C 1
ATOM 683 O O . ILE A 1 85 ? 24.970 11.499 -38.261 1.00 95.19 85 ILE A O 1
ATOM 687 N N . LYS A 1 86 ? 23.237 10.101 -37.965 1.00 94.56 86 LYS A N 1
ATOM 688 C CA . LYS A 1 86 ? 23.358 9.489 -39.300 1.00 94.56 86 LYS A CA 1
ATOM 689 C C . LYS A 1 86 ? 23.104 10.505 -40.409 1.00 94.56 86 LYS A C 1
ATOM 691 O O . LYS A 1 86 ? 23.853 10.520 -41.386 1.00 94.56 86 LYS A O 1
ATOM 696 N N . ASP A 1 87 ? 22.099 11.357 -40.252 1.00 94.06 87 ASP A N 1
ATOM 697 C CA . ASP A 1 87 ? 21.774 12.389 -41.236 1.00 94.06 87 ASP A CA 1
ATOM 698 C C . ASP A 1 87 ? 22.907 13.411 -41.374 1.00 94.06 87 ASP A C 1
ATOM 700 O O . ASP A 1 87 ? 23.313 13.740 -42.493 1.00 94.06 87 ASP A O 1
ATOM 704 N N . ILE A 1 88 ? 23.513 13.824 -40.257 1.00 94.38 88 ILE A N 1
ATOM 705 C CA . ILE A 1 88 ? 24.701 14.687 -40.260 1.00 94.38 88 ILE A CA 1
ATOM 706 C C . ILE A 1 88 ? 25.866 14.011 -41.000 1.00 94.38 88 ILE A C 1
ATOM 708 O O . ILE A 1 88 ? 26.481 14.627 -41.875 1.00 94.38 88 ILE A O 1
ATOM 712 N N . ILE A 1 89 ? 26.160 12.738 -40.709 1.00 92.31 89 ILE A N 1
ATOM 713 C CA . ILE A 1 89 ? 27.229 11.978 -41.385 1.00 92.31 89 ILE A CA 1
ATOM 714 C C . ILE A 1 89 ? 26.979 11.894 -42.898 1.00 92.31 89 ILE A C 1
ATOM 716 O O . ILE A 1 89 ? 27.910 12.068 -43.696 1.00 92.31 89 ILE A O 1
ATOM 720 N N . ASN A 1 90 ? 25.730 11.667 -43.306 1.00 91.88 90 ASN A N 1
ATOM 721 C CA . ASN A 1 90 ? 25.340 11.626 -44.712 1.00 91.88 90 ASN A CA 1
ATOM 722 C C . ASN A 1 90 ? 25.543 12.985 -45.391 1.00 91.88 90 ASN A C 1
ATOM 724 O O . ASN A 1 90 ? 26.113 13.043 -46.484 1.00 91.88 90 ASN A O 1
ATOM 728 N N . MET A 1 91 ? 25.158 14.081 -44.733 1.00 90.19 91 MET A N 1
ATOM 729 C CA . MET A 1 91 ? 25.338 15.439 -45.247 1.00 90.19 91 MET A CA 1
ATOM 730 C C . MET A 1 91 ? 26.823 15.782 -45.440 1.00 90.19 91 MET A C 1
ATOM 732 O O . MET A 1 91 ? 27.219 16.252 -46.510 1.00 90.19 91 MET A O 1
ATOM 736 N N . PHE A 1 92 ? 27.676 15.471 -44.458 1.00 88.25 92 PHE A N 1
ATOM 737 C CA . PHE A 1 92 ? 29.128 15.652 -44.579 1.00 88.25 92 PHE A CA 1
ATOM 738 C C . PHE A 1 92 ? 29.732 14.803 -45.701 1.00 88.25 92 PHE A C 1
ATOM 740 O O . PHE A 1 92 ? 30.570 15.288 -46.462 1.00 88.25 92 PHE A O 1
ATOM 747 N N . SER A 1 93 ? 29.285 13.556 -45.852 1.00 85.50 93 SER A N 1
ATOM 748 C CA . SER A 1 93 ? 29.753 12.666 -46.920 1.00 85.50 93 SER A CA 1
ATOM 749 C C . SER A 1 93 ? 29.397 13.201 -48.310 1.00 85.50 93 SER A C 1
ATOM 751 O O . SER A 1 93 ? 30.227 13.164 -49.220 1.00 85.50 93 SER A O 1
ATOM 753 N N . GLN A 1 94 ? 28.194 13.758 -48.478 1.00 82.94 94 GLN A N 1
ATOM 754 C CA . GLN A 1 94 ? 27.780 14.408 -49.725 1.00 82.94 94 GLN A CA 1
ATOM 755 C C . GLN A 1 94 ? 28.612 15.661 -50.022 1.00 82.94 94 GLN A C 1
ATOM 757 O O . GLN A 1 94 ? 29.058 15.836 -51.156 1.00 82.94 94 GLN A O 1
ATOM 762 N N . LEU A 1 95 ? 28.885 16.499 -49.017 1.00 81.81 95 LEU A N 1
ATOM 763 C CA . LEU A 1 95 ? 29.742 17.681 -49.170 1.00 81.81 95 LEU A CA 1
ATOM 764 C C . LEU A 1 95 ? 31.164 17.301 -49.612 1.00 81.81 95 LEU A C 1
ATOM 766 O O . LEU A 1 95 ? 31.672 17.842 -50.595 1.00 81.81 95 LEU A O 1
ATOM 770 N N 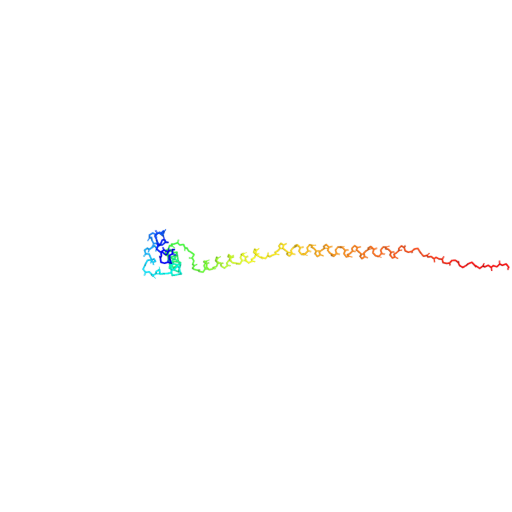. LEU A 1 96 ? 31.773 16.308 -48.958 1.00 78.50 96 LEU A N 1
ATOM 771 C CA . LEU A 1 96 ? 33.119 15.828 -49.288 1.00 78.50 96 LEU A CA 1
ATOM 772 C C . LEU A 1 96 ? 33.200 15.203 -50.690 1.00 78.50 96 LEU A C 1
ATOM 774 O O . LEU A 1 96 ? 34.215 15.346 -51.374 1.00 78.50 96 LEU A O 1
ATOM 778 N N . ASN A 1 97 ? 32.147 14.518 -51.141 1.00 71.56 97 ASN A N 1
ATOM 779 C CA . ASN A 1 97 ? 32.098 13.931 -52.483 1.00 71.56 97 ASN A CA 1
ATOM 780 C C . ASN A 1 97 ? 31.840 14.985 -53.574 1.00 71.56 97 ASN A C 1
ATOM 782 O O . ASN A 1 97 ? 32.434 14.912 -54.653 1.00 71.56 97 ASN A O 1
ATOM 786 N N . ASN A 1 98 ? 31.043 16.015 -53.284 1.00 63.56 98 ASN A N 1
ATOM 787 C CA . ASN A 1 98 ? 30.811 17.135 -54.199 1.00 63.56 98 ASN A CA 1
ATOM 788 C C . ASN A 1 98 ? 32.073 17.991 -54.415 1.00 63.56 98 ASN A C 1
ATOM 790 O O . ASN A 1 98 ? 32.314 18.463 -55.531 1.00 63.56 98 ASN A O 1
ATOM 794 N N . ASP A 1 99 ? 32.930 18.131 -53.399 1.00 58.12 99 ASP A N 1
ATOM 795 C CA . ASP A 1 99 ? 34.222 18.820 -53.528 1.00 58.12 99 ASP A CA 1
ATOM 796 C C . ASP A 1 99 ? 35.251 18.041 -54.363 1.00 58.12 99 ASP A C 1
ATOM 798 O O . ASP A 1 99 ? 36.053 18.642 -55.087 1.00 58.12 99 ASP A O 1
ATOM 802 N N . LYS A 1 100 ? 35.217 16.702 -54.332 1.00 56.00 100 LYS A N 1
ATOM 803 C CA . LYS A 1 100 ? 36.088 15.857 -55.170 1.00 56.00 100 LYS A CA 1
ATOM 804 C C . LYS A 1 100 ? 35.738 15.975 -56.657 1.00 56.00 100 LYS A C 1
ATOM 806 O O . LYS A 1 100 ? 36.641 16.138 -57.478 1.00 56.00 100 LYS A O 1
ATOM 811 N N . ASN A 1 101 ? 34.447 16.003 -56.994 1.00 55.31 101 ASN A N 1
ATOM 812 C CA . ASN A 1 101 ? 33.979 16.127 -58.381 1.00 55.31 101 ASN A CA 1
ATOM 813 C C . ASN A 1 101 ? 34.287 17.503 -59.003 1.00 55.31 101 ASN A C 1
ATOM 815 O O . ASN A 1 101 ? 34.585 17.593 -60.194 1.00 55.31 101 ASN A O 1
ATOM 819 N N . LYS A 1 102 ? 34.310 18.585 -58.210 1.00 52.78 102 LYS A N 1
ATOM 820 C CA . LYS A 1 102 ? 34.730 19.917 -58.694 1.00 52.78 102 LYS A CA 1
ATOM 821 C C . LYS A 1 102 ? 36.231 20.023 -58.979 1.00 52.78 102 LYS A C 1
ATOM 823 O O . LYS A 1 102 ? 36.628 20.800 -59.845 1.00 52.78 102 LYS A O 1
ATOM 828 N N . ARG A 1 103 ? 37.081 19.269 -58.271 1.00 51.31 103 ARG A N 1
ATOM 829 C CA . ARG A 1 103 ? 38.544 19.312 -58.469 1.00 51.31 103 ARG A CA 1
ATOM 830 C C . ARG A 1 103 ? 39.017 18.510 -59.683 1.00 51.31 103 ARG A C 1
ATOM 832 O O . ARG A 1 103 ? 40.047 18.867 -60.246 1.00 51.31 103 ARG A O 1
ATOM 839 N N . GLN A 1 104 ? 38.273 17.489 -60.109 1.00 53.44 104 GLN A N 1
ATOM 840 C CA . GLN A 1 104 ? 38.615 16.683 -61.289 1.00 53.44 104 GLN A CA 1
ATOM 841 C C . GLN A 1 104 ? 38.221 17.345 -62.624 1.00 53.44 104 GLN A C 1
ATOM 843 O O . GLN A 1 104 ? 38.844 17.066 -63.641 1.00 53.44 104 GLN A O 1
ATOM 848 N N . ASN A 1 105 ? 37.277 18.293 -62.619 1.00 51.31 105 ASN A N 1
ATOM 849 C CA . ASN A 1 105 ? 36.801 18.996 -63.820 1.00 51.31 105 ASN A CA 1
ATOM 850 C C . ASN A 1 105 ? 37.485 20.355 -64.077 1.00 51.31 105 ASN A C 1
ATOM 852 O O . ASN A 1 105 ? 36.866 21.270 -64.621 1.00 51.31 105 ASN A O 1
ATOM 856 N N . LYS A 1 106 ? 38.761 20.532 -63.708 1.00 45.78 106 LYS A N 1
ATOM 857 C CA . LYS A 1 106 ? 39.531 21.692 -64.192 1.00 45.78 106 LYS A CA 1
ATOM 858 C C . LYS A 1 106 ? 40.113 21.365 -65.573 1.00 45.78 106 LYS A C 1
ATOM 860 O O . LYS A 1 106 ? 40.971 20.487 -65.652 1.00 45.78 106 LYS A O 1
ATOM 865 N N . PRO A 1 107 ? 39.708 22.049 -66.660 1.00 49.03 107 PRO A N 1
ATOM 866 C CA . PRO A 1 107 ? 40.341 21.846 -67.955 1.00 49.03 107 PRO A CA 1
ATOM 867 C C . PRO A 1 107 ? 41.803 22.299 -67.873 1.00 49.03 107 PRO A C 1
ATOM 869 O O . PRO A 1 107 ? 42.092 23.443 -67.514 1.00 49.03 107 PRO A O 1
ATOM 872 N N . ASN A 1 108 ? 42.728 21.392 -68.195 1.00 47.75 108 ASN A N 1
ATOM 873 C CA . ASN A 1 108 ? 44.149 21.695 -68.348 1.00 47.75 108 ASN A CA 1
ATOM 874 C C . ASN A 1 108 ? 44.316 22.787 -69.414 1.00 47.75 108 ASN A C 1
ATOM 876 O O . ASN A 1 108 ? 44.218 22.524 -70.614 1.00 47.75 108 ASN A O 1
ATOM 880 N N . LYS A 1 109 ? 44.568 24.026 -68.983 1.00 49.03 109 LYS A N 1
ATOM 881 C CA . LYS A 1 109 ? 44.857 25.150 -69.876 1.00 49.03 109 LYS A CA 1
ATOM 882 C C . LYS A 1 109 ? 46.284 24.976 -70.406 1.00 49.03 109 LYS A C 1
ATOM 884 O O . LYS A 1 109 ? 47.248 25.419 -69.789 1.00 49.03 109 LYS A O 1
ATOM 889 N N . LYS A 1 110 ? 46.419 24.259 -71.523 1.00 51.69 110 LYS A N 1
ATOM 890 C CA . LYS A 1 110 ? 47.680 24.084 -72.254 1.00 51.69 110 LYS A CA 1
ATOM 891 C C . LYS A 1 110 ? 48.054 25.439 -72.870 1.00 51.69 110 LYS A C 1
ATOM 893 O O . LYS A 1 110 ? 47.407 25.887 -73.812 1.00 51.69 110 LYS A O 1
ATOM 898 N N . ILE A 1 111 ? 49.038 26.124 -72.292 1.00 51.38 111 ILE A N 1
ATOM 899 C CA . ILE A 1 111 ? 49.589 27.372 -72.836 1.00 51.38 111 ILE A CA 1
ATOM 900 C C . ILE A 1 111 ? 50.406 26.998 -74.080 1.00 51.38 111 ILE A C 1
ATOM 902 O O . ILE A 1 111 ? 51.434 26.337 -73.963 1.00 51.38 111 ILE A O 1
ATOM 906 N N . PHE A 1 112 ? 49.935 27.379 -75.269 1.00 49.06 112 PHE A N 1
ATOM 907 C CA . PHE A 1 112 ? 50.727 27.328 -76.500 1.00 49.06 112 PHE A CA 1
ATOM 908 C C . PHE A 1 112 ? 51.580 28.601 -76.580 1.00 49.06 112 PHE A C 1
ATOM 910 O O . PHE A 1 112 ? 51.046 29.703 -76.686 1.00 49.06 112 PHE A O 1
ATOM 917 N N . MET A 1 113 ? 52.902 28.448 -76.495 1.00 45.97 113 MET A N 1
ATOM 918 C CA . MET A 1 113 ? 53.867 29.486 -76.868 1.00 45.97 113 MET A CA 1
ATOM 919 C C . MET A 1 113 ? 54.008 29.468 -78.395 1.00 45.97 113 MET A C 1
ATOM 921 O O . MET A 1 113 ? 54.510 28.493 -78.949 1.00 45.97 113 MET A O 1
ATOM 925 N N . ASN A 1 114 ? 53.553 30.525 -79.071 1.00 45.66 114 ASN A N 1
ATOM 926 C CA . ASN A 1 114 ? 53.833 30.736 -80.491 1.00 45.66 114 ASN A CA 1
ATOM 927 C C . ASN A 1 114 ? 55.254 31.291 -80.645 1.00 45.66 114 ASN A C 1
ATOM 929 O O . ASN A 1 114 ? 55.530 32.414 -80.228 1.00 45.66 114 ASN A O 1
ATOM 933 N N . SER A 1 115 ? 56.144 30.523 -81.269 1.00 47.34 115 SER A N 1
ATOM 934 C CA . SER A 1 115 ? 57.406 31.029 -81.805 1.00 47.34 115 SER A CA 1
ATOM 935 C C . SER A 1 115 ? 57.128 31.789 -83.104 1.00 47.34 115 SER A C 1
ATOM 937 O O . SER A 1 115 ? 56.732 31.187 -84.102 1.00 47.34 115 SER A O 1
ATOM 939 N N . ILE A 1 116 ? 57.309 33.110 -83.079 1.00 46.00 116 ILE A N 1
ATOM 940 C CA . ILE A 1 116 ? 57.302 33.961 -84.272 1.00 46.00 116 ILE A CA 1
ATOM 941 C C . ILE A 1 116 ? 58.695 33.873 -84.898 1.00 46.00 116 ILE A C 1
ATOM 943 O O . ILE A 1 116 ? 59.671 34.320 -84.303 1.00 46.00 116 ILE A O 1
ATOM 947 N N . THR A 1 117 ? 58.773 33.301 -86.094 1.00 44.69 117 THR A N 1
ATOM 948 C CA . THR A 1 117 ? 59.893 33.465 -87.027 1.00 44.69 117 THR A CA 1
ATOM 949 C C . THR A 1 117 ? 59.375 34.210 -88.246 1.00 44.69 117 THR A C 1
ATOM 951 O O . THR A 1 117 ? 58.470 33.708 -88.909 1.00 44.69 117 THR A O 1
ATOM 954 N N . ASN A 1 118 ? 59.958 35.375 -88.515 1.00 45.50 118 ASN A N 1
ATOM 955 C CA . ASN A 1 118 ? 60.183 35.935 -89.846 1.00 45.50 118 ASN A CA 1
ATOM 956 C C . ASN A 1 118 ? 61.546 36.622 -89.816 1.00 45.50 118 ASN A C 1
ATOM 958 O O . ASN A 1 118 ? 61.808 37.309 -88.802 1.00 45.50 118 ASN A O 1
#

Sequence (118 aa):
MSQEEMVHNIMKGLNPSITRYIGIMGNNSLSELKNNVRKYEMIEWFAGETSKSSSDFETDIIRNKIQQINTNKNTGEIDKIRDEIKDIINMFSQLLNNDKNKRQNKPNKKIFMNSITN